Protein AF-X1K4K2-F1 (afdb_monomer_lite)

pLDDT: mean 85.29, std 12.41, range [48.69, 98.19]

Secondary structure (DSSP, 8-state):
-TT-S-------SSTTS-HHHHHHHHHHHHHHTT--EEEEE---S--HHHHHTT-TTPPPEEETTEEEPEESSSSEEEEEGGGG-SSTT--------

Structure (mmCIF, N/CA/C/O backbone):
data_AF-X1K4K2-F1
#
_entry.id   AF-X1K4K2-F1
#
loop_
_atom_site.group_PDB
_atom_site.id
_atom_site.type_symbol
_atom_site.label_atom_id
_atom_site.label_alt_id
_atom_site.label_comp_id
_atom_site.label_asym_id
_atom_site.label_entity_id
_atom_site.label_seq_id
_atom_site.pdbx_PDB_ins_code
_atom_site.Cartn_x
_atom_site.Cartn_y
_atom_site.Cartn_z
_atom_site.occupancy
_atom_site.B_iso_or_equiv
_atom_site.auth_seq_id
_atom_site.auth_comp_id
_atom_site.auth_asym_id
_atom_site.auth_atom_id
_atom_site.pdbx_PDB_model_num
ATOM 1 N N . MET A 1 1 ? -0.762 -11.971 10.769 1.00 67.31 1 MET A N 1
ATOM 2 C CA . MET A 1 1 ? -1.778 -12.517 9.836 1.00 67.31 1 MET A CA 1
ATOM 3 C C . MET A 1 1 ? -3.050 -12.971 10.548 1.00 67.31 1 MET A C 1
ATOM 5 O O . MET A 1 1 ? -4.112 -12.881 9.943 1.00 67.31 1 MET A O 1
ATOM 9 N N . GLU A 1 2 ? -2.962 -13.435 11.797 1.00 83.00 2 GLU A N 1
ATOM 10 C CA . GLU A 1 2 ? -4.108 -13.911 12.595 1.00 83.00 2 GLU A CA 1
ATOM 11 C C . GLU A 1 2 ? -5.131 -12.807 12.914 1.00 83.00 2 GLU A C 1
ATOM 13 O O . GLU A 1 2 ? -6.327 -13.045 12.843 1.00 83.00 2 GLU A O 1
ATOM 18 N N . ASN A 1 3 ? -4.676 -11.566 13.123 1.00 90.75 3 ASN A N 1
ATOM 19 C CA . ASN A 1 3 ? -5.540 -10.427 13.472 1.00 90.75 3 ASN A CA 1
ATOM 20 C C . ASN A 1 3 ? -6.098 -9.644 12.261 1.00 90.75 3 ASN A C 1
ATOM 22 O O . ASN A 1 3 ? -6.457 -8.478 12.401 1.00 90.75 3 ASN A O 1
ATOM 26 N N . ILE A 1 4 ? -6.116 -10.231 11.058 1.00 94.25 4 ILE A N 1
ATOM 27 C CA . ILE A 1 4 ? -6.653 -9.584 9.845 1.00 94.25 4 ILE A CA 1
ATOM 28 C C . ILE A 1 4 ? -7.924 -10.317 9.416 1.00 94.25 4 ILE A C 1
ATOM 30 O O . ILE A 1 4 ? -7.845 -11.453 8.945 1.00 94.25 4 ILE A O 1
ATOM 34 N N . THR A 1 5 ? -9.073 -9.645 9.533 1.00 95.94 5 THR A N 1
ATOM 35 C CA . THR A 1 5 ? -10.400 -10.215 9.245 1.00 95.94 5 THR A CA 1
ATOM 36 C C . THR A 1 5 ? -10.596 -10.549 7.766 1.00 95.94 5 THR A C 1
ATOM 38 O O . THR A 1 5 ? -11.083 -11.626 7.438 1.00 95.94 5 THR A O 1
ATOM 41 N N . HIS A 1 6 ? -10.191 -9.649 6.864 1.00 96.62 6 HIS A N 1
ATOM 42 C CA . HIS A 1 6 ? -10.365 -9.812 5.419 1.00 96.62 6 HIS A CA 1
ATOM 43 C C . HIS A 1 6 ? -9.051 -9.581 4.681 1.00 96.62 6 HIS A C 1
ATOM 45 O O . HIS A 1 6 ? -8.300 -8.661 5.004 1.00 96.62 6 HIS A O 1
ATOM 51 N N . LYS A 1 7 ? -8.776 -10.429 3.687 1.00 94.75 7 LYS A N 1
ATOM 52 C CA . LYS A 1 7 ? -7.538 -10.420 2.904 1.00 94.75 7 LYS A CA 1
ATOM 53 C C . LYS A 1 7 ? -7.918 -10.407 1.432 1.00 94.75 7 LYS A C 1
ATOM 55 O O . LYS A 1 7 ? -8.522 -11.358 0.946 1.00 94.75 7 LYS A O 1
ATOM 60 N N . PHE A 1 8 ? -7.571 -9.327 0.747 1.00 94.75 8 PHE A N 1
ATOM 61 C CA . PHE A 1 8 ? -7.789 -9.177 -0.685 1.00 94.75 8 PHE A CA 1
ATOM 62 C C . PHE A 1 8 ? -6.447 -9.294 -1.391 1.00 94.75 8 PHE A C 1
ATOM 64 O O . PHE A 1 8 ? -5.487 -8.626 -1.010 1.00 94.75 8 PHE A O 1
ATOM 71 N N . LEU A 1 9 ? -6.385 -10.143 -2.411 1.00 94.44 9 LEU A N 1
ATOM 72 C CA . LEU A 1 9 ? -5.208 -10.294 -3.250 1.00 94.44 9 LEU A CA 1
ATOM 73 C C . LEU A 1 9 ? -5.534 -9.746 -4.639 1.00 94.44 9 LEU A C 1
ATOM 75 O O . LEU A 1 9 ? -6.442 -10.243 -5.302 1.00 94.44 9 LEU A O 1
ATOM 79 N N . VAL A 1 10 ? -4.808 -8.713 -5.065 1.00 91.56 10 VAL A N 1
ATOM 80 C CA . VAL A 1 10 ? -4.987 -8.087 -6.381 1.00 91.56 10 VAL A CA 1
ATOM 81 C C . VAL A 1 10 ? -3.836 -8.533 -7.276 1.00 91.56 10 VAL A C 1
ATOM 83 O O . VAL A 1 10 ? -2.687 -8.169 -7.035 1.00 91.56 10 VAL A O 1
ATOM 86 N N . LEU A 1 11 ? -4.139 -9.339 -8.295 1.00 90.81 11 LEU A N 1
ATOM 87 C CA . LEU A 1 11 ? -3.158 -9.935 -9.209 1.00 90.81 11 LEU A CA 1
ATOM 88 C C . LEU A 1 11 ? -3.411 -9.503 -10.655 1.00 90.81 11 LEU A C 1
ATOM 90 O O . LEU A 1 11 ? -4.531 -9.162 -11.029 1.00 90.81 11 LEU A O 1
ATOM 94 N N . SER A 1 12 ? -2.370 -9.565 -11.486 1.00 86.88 12 SER A N 1
ATOM 95 C CA . SER A 1 12 ? -2.464 -9.353 -12.932 1.00 86.88 12 SER A CA 1
ATOM 96 C C . SER A 1 12 ? -1.478 -10.239 -13.679 1.00 86.88 12 SER A C 1
ATOM 98 O O . SER A 1 12 ? -0.325 -10.340 -13.276 1.00 86.88 12 SER A O 1
ATOM 100 N N . GLY A 1 13 ? -1.900 -10.811 -14.809 1.00 84.50 13 GLY A N 1
ATOM 101 C CA . GLY A 1 13 ? -1.030 -11.631 -15.662 1.00 84.50 13 GLY A CA 1
ATOM 102 C C . GLY A 1 13 ? -0.111 -10.841 -16.602 1.00 84.50 13 GLY A C 1
ATOM 103 O O . GLY A 1 13 ? 0.686 -11.443 -17.313 1.00 84.50 13 GLY A O 1
ATOM 104 N N . LYS A 1 14 ? -0.242 -9.509 -16.659 1.00 82.38 14 LYS A N 1
ATOM 105 C CA . LYS A 1 14 ? 0.551 -8.616 -17.519 1.00 82.38 14 LYS A CA 1
ATOM 106 C C . LYS A 1 14 ? 0.824 -7.292 -16.804 1.00 82.38 14 LYS A C 1
ATOM 108 O O . LYS A 1 14 ? -0.007 -6.838 -16.018 1.00 82.38 14 LYS A O 1
ATOM 113 N N . GLY A 1 15 ? 1.958 -6.663 -17.110 1.00 82.19 15 GLY A N 1
ATOM 114 C CA . GLY A 1 15 ? 2.257 -5.295 -16.679 1.00 82.19 15 GLY A CA 1
ATOM 115 C C . GLY A 1 15 ? 1.349 -4.267 -17.365 1.00 82.19 15 GLY A C 1
ATOM 116 O O . GLY A 1 15 ? 0.832 -4.514 -18.452 1.00 82.19 15 GLY A O 1
ATOM 117 N N . GLY A 1 16 ? 1.129 -3.118 -16.721 1.00 83.00 16 GLY A N 1
ATOM 118 C CA . GLY A 1 16 ? 0.398 -1.987 -17.315 1.00 83.00 16 GLY A CA 1
ATOM 119 C C . GLY A 1 16 ? -1.135 -2.077 -17.301 1.00 83.00 16 GLY A C 1
ATOM 120 O O . GLY A 1 16 ? -1.793 -1.125 -17.698 1.00 83.00 16 GLY A O 1
ATOM 121 N N . VAL A 1 17 ? -1.734 -3.157 -16.787 1.00 88.81 17 VAL A N 1
ATOM 122 C CA . VAL A 1 17 ? -3.207 -3.325 -16.751 1.00 88.81 17 VAL A CA 1
ATOM 123 C C . VAL A 1 17 ? -3.913 -2.547 -15.629 1.00 88.81 17 VAL A C 1
ATOM 125 O O . VAL A 1 17 ? -5.118 -2.675 -15.450 1.00 88.81 17 VAL A O 1
ATOM 128 N N . GLY A 1 18 ? -3.170 -1.780 -14.826 1.00 89.00 18 GLY A N 1
ATOM 129 C CA . GLY A 1 18 ? -3.740 -0.973 -13.742 1.00 89.00 18 GLY A CA 1
ATOM 130 C C . GLY A 1 18 ? -3.952 -1.700 -12.408 1.00 89.00 18 GLY A C 1
ATOM 131 O O . GLY A 1 18 ? -4.652 -1.169 -11.549 1.00 89.00 18 GLY A O 1
ATOM 132 N N . LYS A 1 19 ? -3.320 -2.864 -12.180 1.00 91.75 19 LYS A N 1
ATOM 133 C CA . LYS A 1 19 ? -3.373 -3.622 -10.906 1.00 91.75 19 LYS A CA 1
ATOM 134 C C . LYS A 1 19 ? -3.231 -2.726 -9.670 1.00 91.75 19 LYS A C 1
ATOM 136 O O . LYS A 1 19 ? -4.077 -2.751 -8.779 1.00 91.75 19 LYS A O 1
ATOM 141 N N . SER A 1 20 ? -2.172 -1.920 -9.625 1.00 90.94 20 SER A N 1
ATOM 142 C CA . SER A 1 20 ? -1.881 -1.061 -8.474 1.00 90.94 20 SER A CA 1
ATOM 143 C C . SER A 1 20 ? -2.906 0.059 -8.313 1.00 90.94 20 SER A C 1
ATOM 145 O O . SER A 1 20 ? -3.255 0.402 -7.190 1.00 90.94 20 SER A O 1
ATOM 147 N N . CYS A 1 21 ? -3.456 0.573 -9.418 1.00 92.12 21 CYS A N 1
ATOM 148 C CA . CYS A 1 21 ? -4.533 1.560 -9.381 1.00 92.12 21 CYS A CA 1
ATOM 149 C C . CYS A 1 21 ? -5.793 0.972 -8.728 1.00 92.12 21 CYS A C 1
ATOM 151 O O . CYS A 1 21 ? -6.375 1.595 -7.842 1.00 92.12 21 CYS A O 1
ATOM 153 N N . VAL A 1 22 ? -6.168 -0.259 -9.093 1.00 94.12 22 VAL A N 1
ATOM 154 C CA . VAL A 1 22 ? -7.300 -0.966 -8.471 1.00 94.12 22 VAL A CA 1
ATOM 155 C C . VAL A 1 22 ? -7.042 -1.214 -6.983 1.00 94.12 22 VAL A C 1
ATOM 157 O O . VAL A 1 22 ? -7.904 -0.918 -6.159 1.00 94.12 22 VAL A O 1
ATOM 160 N N . ALA A 1 23 ? -5.851 -1.703 -6.620 1.00 95.06 23 ALA A N 1
ATOM 161 C CA . ALA A 1 23 ? -5.495 -1.972 -5.226 1.00 95.06 23 ALA A CA 1
ATOM 162 C C . ALA A 1 23 ? -5.529 -0.703 -4.354 1.00 95.06 23 ALA A C 1
ATOM 164 O O . ALA A 1 23 ? -6.101 -0.718 -3.263 1.00 95.06 23 ALA A O 1
ATOM 165 N N . VAL A 1 24 ? -4.964 0.401 -4.853 1.00 95.44 24 VAL A N 1
ATOM 166 C CA . VAL A 1 24 ? -4.963 1.701 -4.171 1.00 95.44 24 VAL A CA 1
ATOM 167 C C . VAL A 1 24 ? -6.385 2.217 -3.975 1.00 95.44 24 VAL A C 1
ATOM 169 O O . VAL A 1 24 ? -6.765 2.523 -2.847 1.00 95.44 24 VAL A O 1
ATOM 172 N N . ASN A 1 25 ? -7.190 2.274 -5.039 1.00 96.31 25 ASN A N 1
ATOM 173 C CA . ASN A 1 25 ? -8.551 2.804 -4.947 1.00 96.31 25 ASN A CA 1
ATOM 174 C C . ASN A 1 25 ? -9.439 1.957 -4.033 1.00 96.31 25 ASN A C 1
ATOM 176 O O . ASN A 1 25 ? -10.213 2.514 -3.259 1.00 96.31 25 ASN A O 1
ATOM 180 N N . LEU A 1 26 ? -9.292 0.628 -4.053 1.00 97.31 26 LEU A N 1
ATOM 181 C CA . LEU A 1 26 ? -10.006 -0.247 -3.126 1.00 97.31 26 LEU A CA 1
ATOM 182 C C . LEU A 1 26 ? -9.631 0.051 -1.666 1.00 97.31 26 LEU A C 1
ATOM 184 O O . LEU A 1 26 ? -10.512 0.165 -0.814 1.00 97.31 26 LEU A O 1
ATOM 188 N N . ALA A 1 27 ? -8.337 0.205 -1.372 1.00 97.69 27 ALA A N 1
ATOM 189 C CA . ALA A 1 27 ? -7.862 0.495 -0.022 1.00 97.69 27 ALA A CA 1
ATOM 190 C C . ALA A 1 27 ? -8.318 1.877 0.475 1.00 97.69 27 ALA A C 1
ATOM 192 O O . ALA A 1 27 ? -8.780 2.003 1.611 1.00 97.69 27 ALA A O 1
ATOM 193 N N . VAL A 1 28 ? -8.229 2.900 -0.381 1.00 97.31 28 VAL A N 1
ATOM 194 C CA . VAL A 1 28 ? -8.699 4.260 -0.084 1.00 97.31 28 VAL A CA 1
ATOM 195 C C . VAL A 1 28 ? -10.208 4.269 0.137 1.00 97.31 28 VAL A C 1
ATOM 197 O O . VAL A 1 28 ? -10.668 4.804 1.141 1.00 97.31 28 VAL A O 1
ATOM 200 N N . TRP A 1 29 ? -10.982 3.612 -0.729 1.00 98.06 29 TRP A N 1
ATOM 201 C CA . TRP A 1 29 ? -12.431 3.530 -0.572 1.00 98.06 29 TRP A CA 1
ATOM 202 C C . TRP A 1 29 ? -12.825 2.851 0.746 1.00 98.06 29 TRP A C 1
ATOM 204 O O . TRP A 1 29 ? -13.618 3.410 1.500 1.00 98.06 29 TRP A O 1
ATOM 214 N N . LEU A 1 30 ? -12.229 1.701 1.086 1.00 98.12 30 LEU A N 1
ATOM 215 C CA . LEU A 1 30 ? -12.484 1.020 2.365 1.00 98.12 30 LEU A CA 1
ATOM 216 C C . LEU A 1 30 ? -12.127 1.903 3.573 1.00 98.12 30 LEU A C 1
ATOM 218 O O . LEU A 1 30 ? -12.858 1.926 4.564 1.00 98.12 30 LEU A O 1
ATOM 222 N N . SER A 1 31 ? -11.027 2.649 3.476 1.00 98.19 31 SER A N 1
ATOM 223 C CA . SER A 1 31 ? -10.600 3.614 4.491 1.00 98.19 31 SER A CA 1
ATOM 224 C C . SER A 1 31 ? -11.615 4.749 4.668 1.00 98.19 31 SER A C 1
ATOM 226 O O . SER A 1 31 ? -11.988 5.059 5.800 1.00 98.19 31 SER A O 1
ATOM 228 N N . MET A 1 32 ? -12.153 5.289 3.566 1.00 97.75 32 MET A N 1
ATOM 229 C CA . MET A 1 32 ? -13.231 6.290 3.574 1.00 97.75 32 MET A CA 1
ATOM 230 C C . MET A 1 32 ? -14.540 5.754 4.171 1.00 97.75 32 MET A C 1
ATOM 232 O O . MET A 1 32 ? -15.320 6.526 4.717 1.00 97.75 32 MET A O 1
ATOM 236 N N . GLN A 1 33 ? -14.774 4.438 4.124 1.00 98.00 33 GLN A N 1
ATOM 237 C CA . GLN A 1 33 ? -15.883 3.784 4.834 1.00 98.00 33 GLN A CA 1
ATOM 238 C C . GLN A 1 33 ? -15.588 3.547 6.333 1.00 98.00 33 GLN A C 1
ATOM 240 O O . GLN A 1 33 ? -16.296 2.786 6.996 1.00 98.00 33 GLN A O 1
ATOM 245 N N . GLY A 1 34 ? -14.518 4.140 6.874 1.00 97.25 34 GLY A N 1
ATOM 246 C CA . GLY A 1 34 ? -14.128 4.035 8.281 1.00 97.25 34 GLY A CA 1
ATOM 247 C C . GLY A 1 34 ? -13.517 2.686 8.671 1.00 97.25 34 GLY A C 1
ATOM 248 O O . GLY A 1 34 ? -13.416 2.377 9.858 1.00 97.25 34 GLY A O 1
ATOM 249 N N . LYS A 1 35 ? -13.129 1.844 7.704 1.00 97.94 35 LYS A N 1
ATOM 250 C CA . LYS A 1 35 ? -12.500 0.547 7.996 1.00 97.94 35 LYS A CA 1
ATOM 251 C C . LYS A 1 35 ? -11.016 0.729 8.296 1.00 97.94 35 LYS A C 1
ATOM 253 O O . LYS A 1 35 ? -10.355 1.547 7.672 1.00 97.94 35 LYS A O 1
ATOM 258 N N . SER A 1 36 ? -10.482 -0.087 9.206 1.00 98.00 36 SER A N 1
ATOM 259 C CA . SER A 1 36 ? -9.035 -0.205 9.426 1.00 98.00 36 SER A CA 1
ATOM 260 C C . SER A 1 36 ? -8.415 -1.017 8.289 1.00 98.00 36 SER A C 1
ATOM 262 O O . SER A 1 36 ? -8.711 -2.206 8.145 1.00 98.00 36 SER A O 1
ATOM 264 N N . VAL A 1 37 ? -7.592 -0.375 7.460 1.00 98.19 37 VAL A N 1
ATOM 265 C CA . VAL A 1 37 ? -7.067 -0.939 6.213 1.00 98.19 37 VAL A CA 1
ATOM 266 C C . VAL A 1 37 ? -5.541 -0.915 6.206 1.00 98.19 37 VAL A C 1
ATOM 268 O O . VAL A 1 37 ? -4.896 0.068 6.580 1.00 98.19 37 VAL A O 1
ATOM 271 N N . GLY A 1 38 ? -4.960 -2.017 5.736 1.00 97.12 38 GLY A N 1
ATOM 272 C CA . GLY A 1 38 ? -3.556 -2.102 5.354 1.00 97.12 38 GLY A CA 1
ATOM 273 C C . GLY A 1 38 ? -3.431 -2.354 3.855 1.00 97.12 38 GLY A C 1
ATOM 274 O O . GLY A 1 38 ? -4.061 -3.276 3.342 1.00 97.12 38 GLY A O 1
ATOM 275 N N . LEU A 1 39 ? -2.607 -1.561 3.172 1.00 96.06 39 LEU A N 1
ATOM 276 C CA . LEU A 1 39 ? -2.197 -1.790 1.789 1.00 96.06 39 LEU A CA 1
ATOM 277 C C . LEU A 1 39 ? -0.728 -2.216 1.773 1.00 96.06 39 LEU A C 1
ATOM 279 O O . LEU A 1 39 ? 0.143 -1.456 2.197 1.00 96.06 39 LEU A O 1
ATOM 283 N N . LEU A 1 40 ? -0.469 -3.438 1.309 1.00 93.81 40 LEU A N 1
ATOM 284 C CA . LEU A 1 40 ? 0.872 -3.996 1.177 1.00 93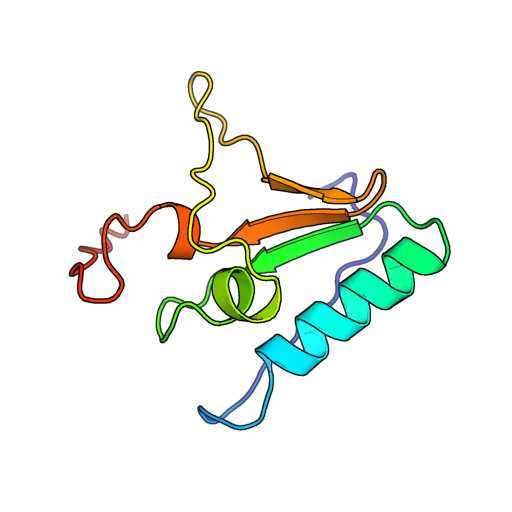.81 40 LEU A CA 1
ATOM 285 C C . LEU A 1 40 ? 1.190 -4.221 -0.299 1.00 93.81 40 LEU A C 1
ATOM 287 O O . LEU A 1 40 ? 0.471 -4.940 -0.989 1.00 93.81 40 LEU A O 1
ATOM 291 N N . ASP A 1 41 ? 2.289 -3.633 -0.744 1.00 89.06 41 ASP A N 1
ATOM 292 C CA . ASP A 1 41 ? 2.828 -3.770 -2.087 1.00 89.06 41 ASP A CA 1
ATOM 293 C C . ASP A 1 41 ? 4.156 -4.523 -2.051 1.00 89.06 41 ASP A C 1
ATOM 295 O O . ASP A 1 41 ? 5.117 -4.106 -1.400 1.00 89.06 41 ASP A O 1
ATOM 299 N N . ILE A 1 42 ? 4.172 -5.661 -2.739 1.00 80.94 42 ILE A N 1
ATOM 300 C CA . ILE A 1 42 ? 5.328 -6.555 -2.872 1.00 80.94 42 ILE A CA 1
ATOM 301 C C . ILE A 1 42 ? 5.891 -6.547 -4.299 1.00 80.94 42 ILE A C 1
ATOM 303 O O . ILE A 1 42 ? 6.747 -7.365 -4.622 1.00 80.94 42 ILE A O 1
ATOM 307 N N . ASP A 1 43 ? 5.381 -5.671 -5.168 1.00 71.50 43 ASP A N 1
ATOM 308 C CA . ASP A 1 43 ? 5.793 -5.600 -6.564 1.00 71.50 43 ASP A CA 1
ATOM 309 C C . ASP A 1 43 ? 7.069 -4.754 -6.702 1.00 71.50 43 ASP A C 1
ATOM 311 O O . ASP A 1 43 ? 7.096 -3.580 -6.339 1.00 71.50 43 ASP A O 1
ATOM 315 N N . ILE A 1 44 ? 8.144 -5.366 -7.205 1.00 62.91 44 ILE A N 1
ATOM 316 C CA . ILE A 1 44 ? 9.436 -4.705 -7.460 1.00 62.91 44 ILE A CA 1
ATOM 317 C C . ILE A 1 44 ? 9.444 -4.034 -8.841 1.00 62.91 44 ILE A C 1
ATOM 319 O O . ILE A 1 44 ? 10.239 -3.126 -9.085 1.00 62.91 44 ILE A O 1
ATOM 323 N N . HIS A 1 45 ? 8.555 -4.439 -9.754 1.00 60.25 45 HIS A N 1
ATOM 324 C CA . HIS A 1 45 ? 8.511 -3.912 -11.115 1.00 60.25 45 HIS A CA 1
ATOM 325 C C . HIS A 1 45 ? 7.719 -2.595 -11.168 1.00 60.25 45 HIS A C 1
ATOM 327 O O . HIS A 1 45 ? 6.644 -2.499 -11.760 1.00 60.25 45 HIS A O 1
ATOM 333 N N . GLY A 1 46 ? 8.306 -1.567 -10.550 1.00 58.00 46 GLY A N 1
ATOM 334 C CA . GLY A 1 46 ? 7.912 -0.163 -10.640 1.00 58.00 46 GLY A CA 1
ATOM 335 C C . GLY A 1 46 ? 7.312 0.397 -9.341 1.00 58.00 46 GLY A C 1
ATOM 336 O O . GLY A 1 46 ? 6.431 -0.234 -8.751 1.00 58.00 46 GLY A O 1
ATOM 337 N N . PRO A 1 47 ? 7.707 1.611 -8.906 1.00 59.25 47 PRO A N 1
ATOM 338 C CA . PRO A 1 47 ? 7.166 2.274 -7.718 1.00 59.25 47 PRO A CA 1
ATOM 339 C C . PRO A 1 47 ? 5.760 2.812 -8.003 1.00 59.25 47 PRO A C 1
ATOM 341 O O . PRO A 1 47 ? 5.523 4.006 -8.153 1.00 59.25 47 PRO A O 1
ATOM 344 N N . SER A 1 48 ? 4.792 1.909 -8.117 1.00 74.75 48 SER A N 1
ATOM 345 C CA . SER A 1 48 ? 3.434 2.286 -8.500 1.00 74.75 48 SER A CA 1
ATOM 346 C C . SER A 1 48 ? 2.678 2.924 -7.337 1.00 74.75 48 SER A C 1
ATOM 348 O O . SER A 1 48 ? 2.087 3.984 -7.507 1.00 74.75 48 SER A O 1
ATOM 350 N N . ILE A 1 49 ? 2.719 2.338 -6.137 1.00 88.88 49 ILE A N 1
ATOM 351 C CA . ILE A 1 49 ? 1.913 2.824 -5.007 1.00 88.88 49 ILE A CA 1
ATOM 352 C C . ILE A 1 49 ? 2.464 4.113 -4.376 1.00 88.88 49 ILE A C 1
ATOM 354 O O . ILE A 1 49 ? 1.665 5.036 -4.194 1.00 88.88 49 ILE A O 1
ATOM 358 N N . PRO A 1 50 ? 3.776 4.244 -4.073 1.00 88.62 50 PRO A N 1
ATOM 359 C CA . PRO A 1 50 ? 4.328 5.503 -3.573 1.00 88.62 50 PRO A CA 1
ATOM 360 C C . PRO A 1 50 ? 4.000 6.679 -4.499 1.00 88.62 50 PRO A C 1
ATOM 362 O O . PRO A 1 50 ? 3.542 7.716 -4.030 1.00 88.62 50 PRO A O 1
ATOM 365 N N . LYS A 1 51 ? 4.127 6.481 -5.814 1.00 88.06 51 LYS A N 1
ATOM 366 C CA . LYS A 1 51 ? 3.821 7.483 -6.838 1.00 88.06 51 LYS A CA 1
ATOM 367 C C . LYS A 1 51 ? 2.339 7.810 -6.955 1.00 88.06 51 LYS A C 1
ATOM 369 O O . LYS A 1 51 ? 1.967 8.978 -6.891 1.00 88.06 51 LYS A O 1
ATOM 374 N N . LEU A 1 52 ? 1.482 6.788 -7.054 1.00 90.56 52 LEU A N 1
ATOM 375 C CA . LEU A 1 52 ? 0.024 6.953 -7.148 1.00 90.56 52 LEU A CA 1
ATOM 376 C C . LEU A 1 52 ? -0.564 7.735 -5.968 1.00 90.56 52 LEU A C 1
ATOM 378 O O . LEU A 1 52 ? -1.611 8.358 -6.110 1.00 90.56 52 LEU A O 1
ATOM 382 N N . LEU A 1 53 ? 0.099 7.689 -4.812 1.00 92.25 53 LEU A N 1
ATOM 383 C CA . LEU A 1 53 ? -0.343 8.351 -3.589 1.00 92.25 53 LEU A CA 1
ATOM 384 C C . LEU A 1 53 ? 0.472 9.598 -3.229 1.00 92.25 53 LEU A C 1
ATOM 386 O O . LEU A 1 53 ? 0.260 10.160 -2.155 1.00 92.25 53 LEU A O 1
ATOM 390 N N . SER A 1 54 ? 1.395 10.024 -4.097 1.00 90.81 54 SER A N 1
ATOM 391 C CA . SER A 1 54 ? 2.294 11.164 -3.861 1.00 90.81 54 SER A CA 1
ATOM 392 C C . SER A 1 54 ? 3.106 11.041 -2.559 1.00 90.81 54 SER A C 1
ATOM 394 O O . SER A 1 54 ? 3.324 12.006 -1.829 1.00 90.81 54 SER A O 1
ATOM 396 N N . LEU A 1 55 ? 3.557 9.822 -2.262 1.00 89.88 55 LEU A N 1
ATOM 397 C CA . LEU A 1 55 ? 4.361 9.441 -1.099 1.00 89.88 55 LEU A CA 1
ATOM 398 C C . LEU A 1 55 ? 5.821 9.118 -1.461 1.00 89.88 55 LEU A C 1
ATOM 400 O O . LEU A 1 55 ? 6.531 8.571 -0.626 1.00 89.88 55 LEU A O 1
ATOM 404 N N . GLU A 1 56 ? 6.285 9.438 -2.670 1.00 84.25 56 GLU A N 1
ATOM 405 C CA . GLU A 1 56 ? 7.639 9.102 -3.158 1.00 84.25 56 GLU A CA 1
ATOM 406 C C . GLU A 1 56 ? 8.757 9.623 -2.235 1.00 84.25 56 GLU A C 1
ATOM 408 O O . GLU A 1 56 ? 9.758 8.949 -2.030 1.00 84.25 56 GLU A O 1
ATOM 413 N N . ASN A 1 57 ? 8.550 10.770 -1.580 1.00 81.44 57 ASN A N 1
ATOM 414 C CA . ASN A 1 57 ? 9.520 11.365 -0.651 1.00 81.44 57 ASN A CA 1
ATOM 415 C C . ASN A 1 57 ? 9.375 10.873 0.802 1.00 81.44 57 ASN A C 1
ATOM 417 O O . ASN A 1 57 ? 9.944 11.458 1.727 1.00 81.44 57 ASN A O 1
ATOM 421 N N . ARG A 1 58 ? 8.556 9.846 1.050 1.00 81.62 58 ARG A N 1
ATOM 422 C CA . ARG A 1 58 ? 8.353 9.281 2.387 1.00 81.62 58 ARG A CA 1
ATOM 423 C C . ARG A 1 58 ? 9.227 8.041 2.548 1.00 81.62 58 ARG A C 1
ATOM 425 O O . ARG A 1 58 ? 9.008 7.029 1.892 1.00 81.62 58 ARG A O 1
ATOM 432 N N . GLY A 1 59 ? 10.159 8.098 3.493 1.00 75.56 59 GLY A N 1
ATOM 433 C CA . GLY A 1 59 ? 10.891 6.921 3.953 1.00 75.56 59 GLY A CA 1
ATOM 434 C C . GLY A 1 59 ? 10.125 6.166 5.038 1.00 75.56 59 GLY A C 1
ATOM 435 O O . GLY A 1 59 ? 9.455 6.769 5.884 1.00 75.56 59 GLY A O 1
ATOM 436 N N . VAL A 1 60 ? 10.251 4.842 5.048 1.00 83.81 60 VAL A N 1
ATOM 437 C CA . VAL A 1 60 ? 9.799 4.033 6.185 1.00 83.81 60 VAL A CA 1
ATOM 438 C C . VAL A 1 60 ? 10.809 4.109 7.325 1.00 83.81 60 VAL A C 1
ATOM 440 O O . VAL A 1 60 ? 12.020 4.124 7.117 1.00 83.81 60 VAL A O 1
ATOM 443 N N . GLN A 1 61 ? 10.308 4.146 8.557 1.00 83.25 61 GLN A N 1
ATOM 444 C CA . GLN A 1 61 ? 11.152 4.111 9.749 1.00 83.25 61 GLN A CA 1
ATOM 445 C C . GLN A 1 61 ? 11.255 2.673 10.253 1.00 83.25 61 GLN A C 1
ATOM 447 O O . GLN A 1 61 ? 10.235 2.025 10.507 1.00 83.25 61 GLN A O 1
ATOM 452 N N . ALA A 1 62 ? 12.480 2.190 10.437 1.00 82.81 62 ALA A N 1
ATOM 453 C CA . ALA A 1 62 ? 12.739 0.943 11.141 1.00 82.81 62 ALA A CA 1
ATOM 454 C C . ALA A 1 62 ? 12.884 1.209 12.646 1.00 82.81 62 ALA A C 1
ATOM 456 O O . ALA A 1 62 ? 13.516 2.179 13.064 1.00 82.81 62 ALA A O 1
ATOM 457 N N . LYS A 1 63 ? 12.293 0.346 13.474 1.00 82.75 63 LYS A N 1
ATOM 458 C CA . LYS A 1 63 ? 12.477 0.336 14.929 1.00 82.75 63 LYS A CA 1
ATOM 459 C C . LYS A 1 63 ? 12.775 -1.094 15.374 1.00 82.75 63 LYS A C 1
ATOM 461 O O . LYS A 1 63 ? 11.853 -1.901 15.504 1.00 82.75 63 LYS A O 1
ATOM 466 N N . GLY A 1 64 ? 14.055 -1.386 15.611 1.00 85.06 64 GLY A N 1
ATOM 467 C CA . GLY A 1 64 ? 14.535 -2.760 15.788 1.00 85.06 64 GLY A CA 1
ATOM 468 C C . GLY A 1 64 ? 14.211 -3.594 14.547 1.00 85.06 64 GLY A C 1
ATOM 469 O O . GLY A 1 64 ? 14.350 -3.105 13.430 1.00 85.06 64 GLY A O 1
ATOM 470 N N . ASP A 1 65 ? 13.658 -4.788 14.748 1.00 85.06 65 ASP A 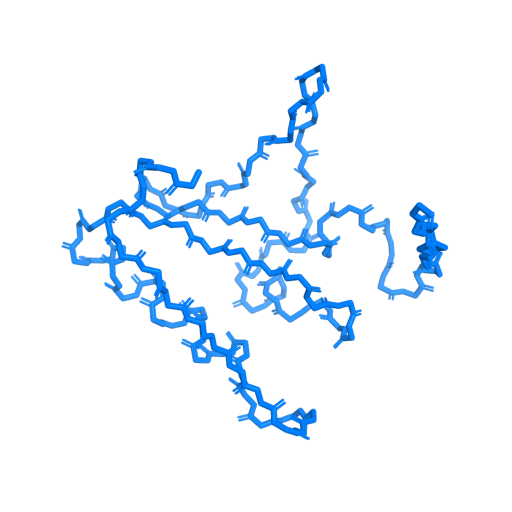N 1
ATOM 471 C CA . ASP A 1 65 ? 13.310 -5.724 13.663 1.00 85.06 65 ASP A CA 1
ATOM 472 C C . ASP A 1 65 ? 11.947 -5.440 13.007 1.00 85.06 65 ASP A C 1
ATOM 474 O O . ASP A 1 65 ? 11.373 -6.288 12.322 1.00 85.06 65 ASP A O 1
ATOM 478 N N . LYS A 1 66 ? 11.362 -4.262 13.256 1.00 85.06 66 LYS A N 1
ATOM 479 C CA . LYS A 1 66 ? 10.037 -3.894 12.748 1.00 85.06 66 LYS A CA 1
ATOM 480 C C . LYS A 1 66 ? 10.117 -2.663 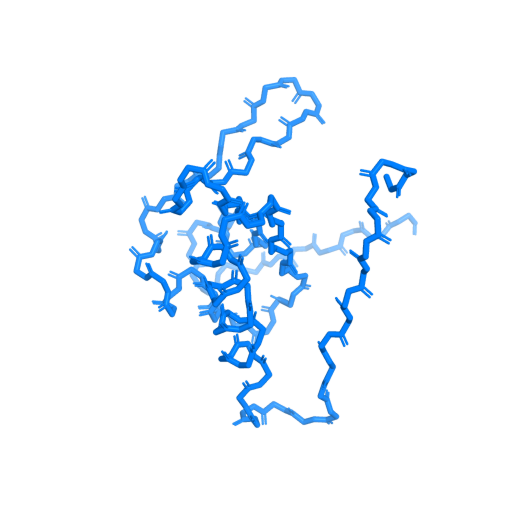11.865 1.00 85.06 66 LYS A C 1
ATOM 482 O O . LYS A 1 66 ? 10.676 -1.639 12.255 1.00 85.06 66 LYS A O 1
ATOM 487 N N . ILE A 1 67 ? 9.460 -2.738 10.714 1.00 87.62 67 ILE A N 1
ATOM 488 C CA . ILE A 1 67 ? 9.251 -1.592 9.831 1.00 87.62 67 ILE A CA 1
ATOM 489 C C . ILE A 1 67 ? 7.899 -0.966 10.164 1.00 87.62 67 ILE A C 1
ATOM 491 O O . ILE A 1 67 ? 6.873 -1.651 10.207 1.00 87.62 67 ILE A O 1
ATOM 495 N N . LYS A 1 68 ? 7.893 0.343 10.421 1.00 90.94 68 LYS A N 1
ATOM 496 C CA . LYS A 1 68 ? 6.663 1.099 10.642 1.00 90.94 68 LYS A CA 1
ATOM 497 C C . LYS A 1 68 ? 6.084 1.519 9.281 1.00 90.94 68 LYS A C 1
ATOM 499 O O . LYS A 1 68 ? 6.760 2.250 8.558 1.00 90.94 68 LYS A O 1
ATOM 504 N N . PRO A 1 69 ? 4.852 1.100 8.936 1.00 92.75 69 PRO A N 1
ATOM 505 C CA . PRO A 1 69 ? 4.214 1.508 7.688 1.00 92.75 69 PRO A CA 1
ATOM 506 C C . PRO A 1 69 ? 3.899 3.008 7.698 1.00 92.75 69 PRO A C 1
ATOM 508 O O . PRO A 1 69 ? 3.732 3.616 8.762 1.00 92.75 69 PRO A O 1
ATOM 511 N N . ILE A 1 70 ? 3.771 3.590 6.509 1.00 93.31 70 ILE A N 1
ATOM 512 C CA . ILE A 1 70 ? 3.388 4.990 6.331 1.00 93.31 70 ILE A CA 1
ATOM 513 C C . ILE A 1 70 ? 1.881 5.129 6.553 1.00 93.31 70 ILE A C 1
ATOM 515 O O . ILE A 1 70 ? 1.086 4.326 6.065 1.00 93.31 70 ILE A O 1
ATOM 519 N N . LEU A 1 71 ? 1.482 6.151 7.306 1.00 94.88 71 LEU A N 1
ATOM 520 C CA . LEU A 1 71 ? 0.081 6.535 7.459 1.00 94.88 71 LEU A CA 1
ATOM 521 C C . LEU A 1 71 ? -0.321 7.411 6.273 1.00 94.88 71 LEU A C 1
ATOM 523 O O . LEU A 1 71 ? 0.286 8.458 6.053 1.00 94.88 71 LEU A O 1
ATOM 527 N N . TYR A 1 72 ? -1.327 6.971 5.523 1.00 95.19 72 TYR A N 1
ATOM 528 C CA . TYR A 1 72 ? -1.954 7.775 4.473 1.00 95.19 72 TYR A CA 1
ATOM 529 C C . TYR A 1 72 ? -3.179 8.528 5.004 1.00 95.19 72 TYR A C 1
ATOM 531 O O . TYR A 1 72 ? -3.392 9.686 4.665 1.00 95.19 72 TYR A O 1
ATOM 539 N N . SER A 1 73 ? -3.943 7.885 5.887 1.00 95.62 73 SER A N 1
ATOM 540 C CA . SER A 1 73 ? -5.020 8.486 6.679 1.00 95.62 73 SER A CA 1
ATOM 541 C C . SER A 1 73 ? -5.039 7.862 8.078 1.00 95.62 73 SER A C 1
ATOM 543 O O . SER A 1 73 ? -4.259 6.948 8.360 1.00 95.62 73 SER A O 1
ATOM 545 N N . ASP A 1 74 ? -5.957 8.303 8.942 1.00 95.88 74 ASP A N 1
ATOM 546 C CA . ASP A 1 74 ? -6.134 7.745 10.294 1.00 95.88 74 ASP A CA 1
ATOM 547 C C . ASP A 1 74 ? -6.397 6.229 10.292 1.00 95.88 74 ASP A C 1
ATOM 549 O O . ASP A 1 74 ? -6.057 5.518 11.240 1.00 95.88 74 ASP A O 1
ATOM 553 N N . THR A 1 75 ? -6.972 5.720 9.202 1.00 97.38 75 THR A N 1
ATOM 554 C CA . THR A 1 75 ? -7.413 4.331 9.065 1.00 97.38 75 THR A CA 1
ATOM 555 C C . THR A 1 75 ? -6.696 3.555 7.957 1.00 97.38 75 THR A C 1
ATOM 557 O O . THR A 1 75 ? -6.856 2.336 7.897 1.00 97.38 75 THR A O 1
ATOM 560 N N . LEU A 1 76 ? -5.867 4.200 7.119 1.00 97.88 76 LEU A N 1
ATOM 561 C CA . LEU A 1 76 ? -5.096 3.541 6.055 1.00 97.88 76 LEU A CA 1
ATOM 562 C C . LEU A 1 76 ? -3.589 3.596 6.312 1.00 97.88 76 LEU A C 1
ATOM 564 O O . LEU A 1 76 ? -2.963 4.660 6.298 1.00 97.88 76 LEU A O 1
ATOM 568 N N . LYS A 1 77 ? -2.999 2.409 6.467 1.00 96.44 77 LYS A N 1
ATOM 569 C CA . LYS A 1 77 ? -1.550 2.194 6.559 1.00 96.44 77 LYS A CA 1
ATOM 570 C C . LYS A 1 77 ? -1.029 1.548 5.286 1.00 96.44 77 LYS A C 1
ATOM 572 O O . LYS A 1 77 ? -1.642 0.615 4.772 1.00 96.44 77 LYS A O 1
ATOM 577 N N . ILE A 1 78 ? 0.118 2.013 4.811 1.00 95.00 78 ILE A N 1
ATOM 578 C CA . ILE A 1 78 ? 0.689 1.613 3.528 1.00 95.00 78 ILE A CA 1
ATOM 579 C C . ILE A 1 78 ? 2.128 1.164 3.722 1.00 95.00 78 ILE A C 1
ATOM 581 O O . ILE A 1 78 ? 2.920 1.824 4.397 1.00 95.00 78 ILE A O 1
ATOM 585 N N . MET A 1 79 ? 2.460 0.033 3.113 1.00 92.69 79 MET A N 1
ATOM 586 C CA . MET A 1 79 ? 3.815 -0.483 3.026 1.00 92.69 79 MET A CA 1
ATOM 587 C C . MET A 1 79 ? 4.079 -0.919 1.587 1.00 92.69 79 MET A C 1
ATOM 589 O O . MET A 1 79 ? 3.287 -1.658 1.014 1.00 92.69 79 MET A O 1
ATOM 593 N N . SER A 1 80 ? 5.187 -0.468 1.014 1.00 89.06 80 SER A N 1
ATOM 594 C CA . SER A 1 80 ? 5.658 -0.856 -0.315 1.00 89.06 80 SER A CA 1
ATOM 595 C C . SER A 1 80 ? 7.161 -1.071 -0.253 1.00 89.06 80 SER A C 1
ATOM 597 O O . SER A 1 80 ? 7.857 -0.336 0.453 1.00 89.06 80 SER A O 1
ATOM 599 N N . ILE A 1 81 ? 7.663 -2.052 -1.006 1.00 83.81 81 ILE A N 1
ATOM 600 C CA . ILE A 1 81 ? 9.108 -2.229 -1.216 1.00 83.81 81 ILE A CA 1
ATOM 601 C C . ILE A 1 81 ? 9.722 -0.956 -1.815 1.00 83.81 81 ILE A C 1
ATOM 603 O O . ILE A 1 81 ? 10.850 -0.618 -1.474 1.00 83.81 81 ILE A O 1
ATOM 607 N N . GLY A 1 82 ? 8.961 -0.189 -2.605 1.00 81.50 82 GLY A N 1
ATOM 608 C CA . GLY A 1 82 ? 9.415 1.084 -3.164 1.00 81.50 82 GLY A CA 1
ATOM 609 C C . GLY A 1 82 ? 9.866 2.110 -2.116 1.00 81.50 82 GLY A C 1
ATOM 610 O O . GLY A 1 82 ? 10.739 2.912 -2.412 1.00 81.50 82 GLY A O 1
ATOM 611 N N . PHE A 1 83 ? 9.363 2.057 -0.874 1.00 84.75 83 PHE A N 1
ATOM 612 C CA . PHE A 1 83 ? 9.822 2.955 0.203 1.00 84.75 83 PHE A CA 1
ATOM 613 C C . PHE A 1 83 ? 11.201 2.595 0.775 1.00 84.75 83 PHE A C 1
ATOM 615 O O . PHE A 1 83 ? 11.755 3.359 1.565 1.00 84.75 83 PHE A O 1
ATOM 622 N N . LEU A 1 84 ? 11.715 1.404 0.458 1.00 80.38 84 LEU A N 1
ATOM 623 C CA . LEU A 1 84 ? 13.027 0.925 0.899 1.00 80.38 84 LEU A CA 1
ATOM 624 C C . LEU A 1 84 ? 14.128 1.233 -0.122 1.00 80.38 84 LEU A C 1
ATOM 626 O O . LEU A 1 84 ? 15.305 1.041 0.180 1.00 80.38 84 LEU A O 1
ATOM 630 N N . LEU A 1 85 ? 13.756 1.685 -1.321 1.00 75.75 85 LEU A N 1
ATOM 631 C CA . LEU A 1 85 ? 14.692 2.021 -2.386 1.00 75.75 85 LEU A CA 1
ATOM 632 C C . LEU A 1 85 ? 15.091 3.488 -2.271 1.00 75.75 85 LEU A C 1
ATOM 634 O O . LEU A 1 85 ? 14.247 4.348 -2.039 1.00 75.75 85 LEU A O 1
ATOM 638 N N . GLN A 1 86 ? 16.386 3.768 -2.424 1.00 64.75 86 GLN A N 1
ATOM 639 C CA . GLN A 1 86 ? 16.889 5.144 -2.455 1.00 64.75 86 GLN A CA 1
ATOM 640 C C . GLN A 1 86 ? 16.588 5.830 -3.795 1.00 64.75 86 GLN A C 1
ATOM 642 O O . GLN A 1 86 ? 16.412 7.042 -3.828 1.00 64.75 86 GLN A O 1
ATOM 647 N N . ASP A 1 87 ? 16.513 5.053 -4.880 1.00 66.50 87 ASP A N 1
ATOM 648 C CA . ASP A 1 87 ? 16.255 5.516 -6.246 1.00 66.50 87 ASP A CA 1
ATOM 649 C C . ASP A 1 87 ? 15.457 4.447 -7.017 1.00 66.50 87 ASP A C 1
ATOM 651 O O . ASP A 1 87 ? 15.659 3.252 -6.779 1.00 66.50 87 ASP A O 1
ATOM 655 N N . GLU A 1 88 ? 14.584 4.846 -7.951 1.00 63.94 88 GLU A N 1
ATOM 656 C CA . GLU A 1 88 ? 13.791 3.922 -8.786 1.00 63.94 88 GLU A CA 1
ATOM 657 C C . GLU A 1 88 ? 14.667 2.968 -9.628 1.00 63.94 88 GLU A C 1
ATOM 659 O O . GLU A 1 88 ? 14.243 1.861 -9.956 1.00 63.94 88 GLU A O 1
ATOM 664 N N . SER A 1 89 ? 15.896 3.379 -9.956 1.00 65.25 89 SER A N 1
ATOM 665 C CA . SER A 1 89 ? 16.902 2.603 -10.691 1.00 65.25 89 SER A CA 1
ATOM 666 C C . SER A 1 89 ? 17.794 1.735 -9.792 1.00 65.25 89 SER A C 1
ATOM 668 O O . SER A 1 89 ? 18.652 1.006 -10.297 1.00 65.25 89 SER A O 1
ATOM 670 N N . SER A 1 90 ? 17.608 1.783 -8.466 1.00 66.56 90 SER A N 1
ATOM 671 C CA . SER A 1 90 ? 18.415 1.004 -7.522 1.00 66.56 90 SER A CA 1
ATOM 672 C C . SER A 1 90 ? 18.217 -0.492 -7.757 1.00 66.56 90 SER A C 1
ATOM 674 O O . SER A 1 90 ? 17.129 -1.034 -7.561 1.00 66.56 90 SER A O 1
ATOM 676 N N . ALA A 1 91 ? 19.292 -1.184 -8.135 1.00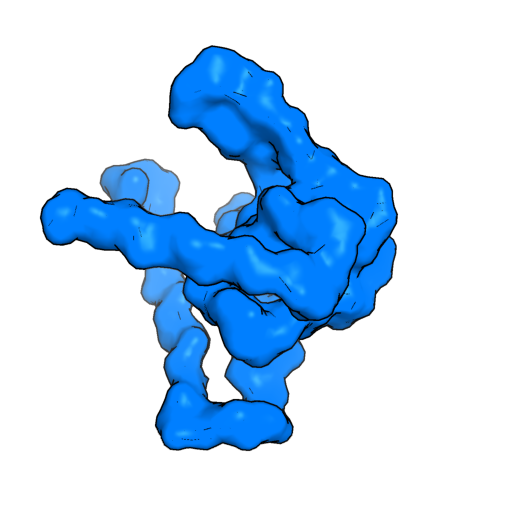 63.72 91 ALA A N 1
ATOM 677 C CA . ALA A 1 91 ? 19.274 -2.632 -8.263 1.00 63.72 91 ALA A CA 1
ATOM 678 C C . ALA A 1 91 ? 19.126 -3.274 -6.875 1.00 63.72 91 ALA A C 1
ATOM 680 O O . ALA A 1 91 ? 19.993 -3.135 -6.010 1.00 63.72 91 ALA A O 1
ATOM 681 N N . VAL A 1 92 ? 18.033 -4.005 -6.667 1.00 65.94 92 VAL A N 1
ATOM 682 C CA . VAL A 1 92 ? 17.801 -4.749 -5.427 1.00 65.94 92 VAL A CA 1
ATOM 683 C C . VAL A 1 92 ? 18.324 -6.162 -5.598 1.00 65.94 92 VAL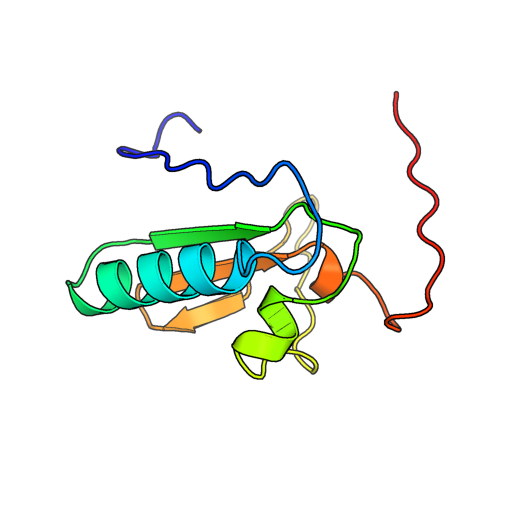 A C 1
ATOM 685 O O . VAL A 1 92 ? 17.780 -6.948 -6.372 1.00 65.94 92 VAL A O 1
ATOM 688 N N . ILE A 1 93 ? 19.361 -6.514 -4.842 1.00 67.31 93 ILE A N 1
ATOM 689 C CA . ILE A 1 93 ? 19.798 -7.906 -4.743 1.00 67.31 93 ILE A CA 1
ATOM 690 C C . ILE A 1 93 ? 18.839 -8.622 -3.793 1.00 67.31 93 ILE A C 1
ATOM 692 O O . ILE A 1 93 ? 18.963 -8.520 -2.572 1.00 67.31 93 ILE A O 1
ATOM 696 N N . TRP A 1 94 ? 17.884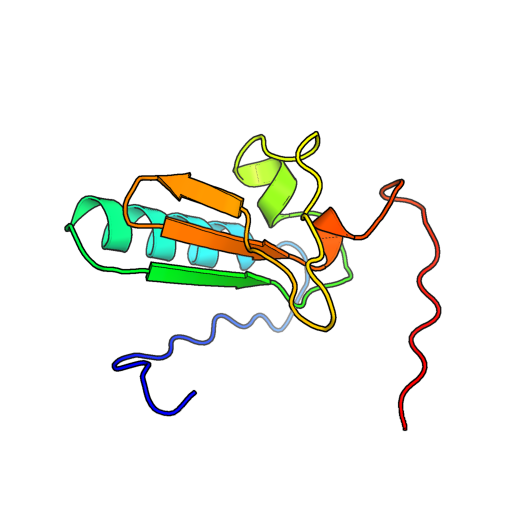 -9.358 -4.355 1.00 60.22 94 TRP A N 1
ATOM 697 C CA . TRP A 1 94 ? 17.020 -10.230 -3.570 1.00 60.22 94 TRP A CA 1
ATOM 698 C C . TRP A 1 94 ? 17.786 -11.500 -3.203 1.00 60.22 94 TRP A C 1
ATOM 700 O O . TRP A 1 94 ? 18.032 -12.356 -4.051 1.00 60.22 94 TRP A O 1
ATOM 710 N N . ARG A 1 95 ? 18.199 -11.624 -1.940 1.00 61.53 95 ARG A N 1
ATOM 711 C CA . ARG A 1 95 ? 18.726 -12.887 -1.414 1.00 61.53 95 ARG A CA 1
ATOM 712 C C . ARG A 1 95 ? 17.571 -13.648 -0.778 1.00 61.53 95 ARG A C 1
ATOM 714 O O . ARG A 1 95 ? 17.036 -13.213 0.239 1.00 61.53 95 ARG A O 1
ATOM 721 N N . GLY A 1 96 ? 17.155 -14.736 -1.419 1.00 53.72 96 GLY A N 1
ATOM 722 C CA . GLY A 1 96 ? 16.300 -15.730 -0.775 1.00 53.72 96 GLY A CA 1
ATOM 723 C C . GLY A 1 96 ? 17.085 -16.529 0.276 1.00 53.72 96 GLY A C 1
ATOM 724 O O . GLY A 1 96 ? 18.315 -16.416 0.310 1.00 53.72 96 GLY A O 1
ATOM 725 N N . PRO A 1 97 ? 16.403 -17.304 1.135 1.00 48.69 97 PRO A N 1
ATOM 726 C CA . PRO A 1 97 ? 17.052 -18.408 1.837 1.00 48.69 97 PRO A CA 1
ATOM 727 C C . PRO A 1 97 ? 17.653 -19.424 0.854 1.00 48.69 97 PRO A C 1
ATOM 729 O O . PRO A 1 97 ? 17.138 -19.527 -0.286 1.00 48.69 97 PRO A O 1
#

InterPro domains:
  IPR019591 Mrp/NBP35 ATP-binding protein [PTHR23264] (1-97)
  IPR027417 P-loop containing nucleoside triphosphate hydrolase [G3DSA:3.40.50.300] (1-97)
  IPR027417 P-loop containing nucleoside triphosphate hydrolase [SSF52540] (1-97)
  IPR033756 Flagellum site-determining protein YlxH/ Fe-S cluster assembling factor NBP35 [PF10609] (3-97)

Organism: NCBI:txid412755

Sequence (97 aa):
MENITHKFLVLSGKGGVGKSCVAVNLAVWLSMQGKSVGLLDIDIHGPSIPKLLSLENRGVQAKGDKIKPILYSDTLKIMSIGFLLQDESSAVIWRGP

Foldseek 3Di:
DVPDPDDDDQDDPDPPPCSLVVLQVVQVVCVVVVAQGEREAPDLPFPSNCVVLVNLVPAWDDDPPDTAFDDSDPRYTYDYVSNVDPDNPDDDDDDDD

Radius of gyration: 13.85 Å; chains: 1; bounding box: 36×30×33 Å